Protein AF-A0A1H5PDT4-F1 (afdb_monomer_lite)

pLDDT: mean 85.29, std 15.52, range [41.97, 97.88]

Secondary structure (DSSP, 8-state):
--HHHHHHHHHTSTTEEE-TTT--BTTEEEEEETTTTEEEEEEEEEEE--GGGS-HHHHTT-SS--EEEEEE--GGGGGGHHHHHHHHHHHHHHTT--EE-TTT--EESPP-----PPP---------

Foldseek 3Di:
DALVVLQVLQVVDPFKHWPPVPQPDSFKTFIAGDPVRHTQWIKGDQDADDPVRDDPQQCVQDPPDGGDIDIGDDPVRVVSVVVSVVSQLSVCVVVVGWDADPVVRDIPPRPPDPPPPDPDPDPDDDDD

Radius of gyration: 19.62 Å; chains: 1; bounding box: 36×67×46 Å

Structure (mmCIF, N/CA/C/O backbone):
data_AF-A0A1H5PDT4-F1
#
_entry.id   AF-A0A1H5PDT4-F1
#
loop_
_atom_site.group_PDB
_atom_site.id
_atom_site.type_symbol
_atom_site.label_atom_id
_atom_site.label_alt_id
_atom_site.label_comp_id
_atom_site.label_asym_id
_atom_site.label_entity_id
_atom_site.label_seq_id
_atom_site.pdbx_PDB_ins_code
_atom_site.Cartn_x
_atom_site.Cartn_y
_atom_site.Cartn_z
_atom_site.occupancy
_atom_site.B_iso_or_equiv
_atom_site.auth_seq_id
_atom_site.auth_comp_id
_atom_site.auth_asym_id
_atom_site.auth_atom_id
_atom_site.pdbx_PDB_model_num
ATOM 1 N N . MET A 1 1 ? -4.669 -9.746 7.035 1.00 86.62 1 MET A N 1
ATOM 2 C CA . MET A 1 1 ? -4.322 -10.222 5.681 1.00 86.62 1 MET A CA 1
ATOM 3 C C . MET A 1 1 ? -3.076 -11.076 5.811 1.00 86.62 1 MET A C 1
ATOM 5 O O . MET A 1 1 ? -2.166 -10.660 6.517 1.00 86.62 1 MET A O 1
ATOM 9 N N . GLY A 1 2 ? -3.061 -12.261 5.210 1.00 88.12 2 GLY A N 1
ATOM 10 C CA . GLY A 1 2 ? -1.903 -13.159 5.214 1.00 88.12 2 GLY A CA 1
ATOM 11 C C . GLY A 1 2 ? -0.904 -12.868 4.089 1.00 88.12 2 GLY A C 1
ATOM 12 O O . GLY A 1 2 ? -1.202 -12.129 3.150 1.00 88.12 2 GLY A O 1
ATOM 13 N N . PHE A 1 3 ? 0.273 -13.495 4.157 1.00 88.19 3 PHE A N 1
ATOM 14 C CA . PHE A 1 3 ? 1.338 -13.352 3.158 1.00 88.19 3 PHE A CA 1
ATOM 15 C C . PHE A 1 3 ? 0.898 -13.779 1.747 1.00 88.19 3 PHE A C 1
ATOM 17 O O . PHE A 1 3 ? 1.040 -13.016 0.794 1.00 88.19 3 PHE A O 1
ATOM 24 N N . ASP A 1 4 ? 0.268 -14.950 1.610 1.00 90.62 4 ASP A N 1
ATOM 25 C CA . ASP A 1 4 ? -0.223 -15.439 0.313 1.00 90.62 4 ASP A CA 1
ATOM 26 C C . ASP A 1 4 ? -1.280 -14.512 -0.306 1.00 90.62 4 ASP A C 1
ATOM 28 O O . ASP A 1 4 ? -1.321 -14.321 -1.524 1.00 90.62 4 ASP A O 1
ATOM 32 N N . GLU A 1 5 ? -2.115 -13.887 0.530 1.00 93.25 5 GLU A N 1
ATOM 33 C CA . GLU A 1 5 ? -3.100 -12.900 0.082 1.00 93.25 5 GLU A CA 1
ATOM 34 C C . GLU A 1 5 ? -2.414 -11.634 -0.442 1.00 93.25 5 GLU A C 1
ATOM 36 O O . GLU A 1 5 ? -2.824 -11.105 -1.475 1.00 93.25 5 GLU A O 1
ATOM 41 N N . LEU A 1 6 ? -1.342 -11.177 0.216 1.00 93.69 6 LEU A N 1
ATOM 42 C CA . LEU A 1 6 ? -0.535 -10.046 -0.243 1.00 93.69 6 LEU A CA 1
ATOM 43 C C . LEU A 1 6 ? 0.149 -10.354 -1.584 1.00 93.69 6 LEU A C 1
ATOM 45 O O . LEU A 1 6 ? 0.071 -9.545 -2.513 1.00 93.69 6 LEU A O 1
ATOM 49 N N . LEU A 1 7 ? 0.744 -11.543 -1.730 1.00 93.25 7 LEU A N 1
ATOM 50 C CA . LEU A 1 7 ? 1.334 -11.999 -2.994 1.00 93.25 7 LEU A CA 1
ATOM 51 C C . LEU A 1 7 ? 0.294 -12.028 -4.121 1.00 93.25 7 LEU A C 1
ATOM 53 O O . LEU A 1 7 ? 0.531 -11.516 -5.222 1.00 93.25 7 LEU A O 1
ATOM 57 N N . ALA A 1 8 ? -0.879 -12.604 -3.847 1.00 94.62 8 ALA A N 1
ATOM 58 C CA . ALA A 1 8 ? -1.986 -12.641 -4.794 1.00 94.62 8 ALA A CA 1
ATOM 59 C C . ALA A 1 8 ? -2.464 -11.224 -5.148 1.00 94.62 8 ALA A C 1
ATOM 61 O O . ALA A 1 8 ? -2.739 -10.927 -6.316 1.00 94.62 8 ALA A O 1
ATOM 62 N N . LEU A 1 9 ? -2.510 -10.317 -4.169 1.00 96.56 9 LEU A N 1
ATOM 63 C CA . LEU A 1 9 ? -2.911 -8.934 -4.378 1.00 96.56 9 LEU A CA 1
ATOM 64 C C . LEU A 1 9 ? -1.937 -8.188 -5.295 1.00 96.56 9 LEU A C 1
ATOM 66 O O . LEU A 1 9 ? -2.397 -7.502 -6.214 1.00 96.56 9 LEU A O 1
ATOM 70 N N . VAL A 1 10 ? -0.623 -8.344 -5.106 1.00 96.06 10 VAL A N 1
ATOM 71 C CA . VAL A 1 10 ? 0.390 -7.753 -5.997 1.00 96.06 10 VAL A CA 1
ATOM 72 C C . VAL A 1 10 ? 0.212 -8.276 -7.419 1.00 96.06 10 VAL A C 1
ATOM 74 O O . VAL A 1 10 ? 0.025 -7.484 -8.346 1.00 96.06 10 VAL A O 1
ATOM 77 N N . ARG A 1 11 ? 0.147 -9.601 -7.590 1.00 95.56 11 ARG A N 1
ATOM 78 C CA . ARG A 1 11 ? 0.004 -10.248 -8.908 1.00 95.56 11 ARG A CA 1
ATOM 79 C C . ARG A 1 11 ? -1.331 -9.957 -9.595 1.00 95.56 11 ARG A C 1
ATOM 81 O O . ARG A 1 11 ? -1.432 -10.021 -10.817 1.00 95.56 11 ARG A O 1
ATOM 88 N N . SER A 1 12 ? -2.356 -9.555 -8.843 1.00 95.38 12 SER A N 1
ATOM 89 C CA . SER A 1 12 ? -3.631 -9.099 -9.410 1.00 95.38 12 SER A CA 1
ATOM 90 C C . SER A 1 12 ? -3.546 -7.731 -10.113 1.00 95.38 12 SER A C 1
ATOM 92 O O . SER A 1 12 ? -4.539 -7.259 -10.681 1.00 95.38 12 SER A O 1
ATOM 94 N N . ARG A 1 13 ? -2.404 -7.031 -10.052 1.00 93.81 13 ARG A N 1
ATOM 95 C CA . ARG A 1 13 ? -2.153 -5.805 -10.821 1.00 93.81 13 ARG A CA 1
ATOM 96 C C . ARG A 1 13 ? -1.331 -6.127 -12.058 1.00 93.81 13 ARG A C 1
ATOM 98 O O . ARG A 1 13 ? -0.178 -6.521 -11.972 1.00 93.81 13 ARG A O 1
ATOM 105 N N . SER A 1 14 ? -1.927 -5.860 -13.220 1.00 91.31 14 SER A N 1
ATOM 106 C CA . SER A 1 14 ? -1.279 -6.056 -14.516 1.00 91.31 14 SER A CA 1
ATOM 107 C C . SER A 1 14 ? 0.120 -5.440 -14.553 1.00 91.31 14 SER A C 1
ATOM 109 O O . SER A 1 14 ? 0.284 -4.228 -14.389 1.00 91.31 14 SER A O 1
ATOM 111 N N . GLY A 1 15 ? 1.103 -6.291 -14.836 1.00 92.94 15 GLY A N 1
ATOM 112 C CA . GLY A 1 15 ? 2.498 -5.913 -15.002 1.00 92.94 15 GLY A CA 1
ATOM 113 C C . GLY A 1 15 ? 3.309 -5.826 -13.713 1.00 92.94 15 GLY A C 1
ATOM 114 O O . GLY A 1 15 ? 4.489 -5.527 -13.841 1.00 92.94 15 GLY A O 1
ATOM 115 N N . LEU A 1 16 ? 2.725 -6.071 -12.533 1.00 96.38 16 LEU A N 1
ATOM 116 C CA . LEU A 1 16 ? 3.463 -6.218 -11.275 1.00 96.38 16 LEU A CA 1
ATOM 117 C C . LEU A 1 16 ? 3.697 -7.696 -10.952 1.00 96.38 16 LEU A C 1
ATOM 119 O O . LEU A 1 16 ? 2.835 -8.537 -11.208 1.00 96.38 16 LEU A O 1
ATOM 123 N N . ASP A 1 17 ? 4.848 -7.986 -10.361 1.00 96.25 17 ASP A N 1
ATOM 124 C CA . ASP A 1 17 ? 5.200 -9.293 -9.809 1.00 96.25 17 ASP A CA 1
ATOM 125 C C . ASP A 1 17 ? 6.178 -9.112 -8.637 1.00 96.25 17 ASP A C 1
ATOM 127 O O . ASP A 1 17 ? 6.624 -7.998 -8.363 1.00 96.25 17 ASP A O 1
ATOM 131 N N . ILE A 1 18 ? 6.503 -10.197 -7.944 1.00 94.00 18 ILE A N 1
ATOM 132 C CA . ILE A 1 18 ? 7.463 -10.208 -6.837 1.00 94.00 18 ILE A CA 1
ATOM 133 C C . ILE A 1 18 ? 8.819 -10.687 -7.334 1.00 94.00 18 ILE A C 1
ATOM 135 O O . ILE A 1 18 ? 8.909 -11.671 -8.078 1.00 94.00 18 ILE A O 1
ATOM 139 N N . ASP A 1 19 ? 9.879 -10.007 -6.913 1.00 92.75 19 ASP A N 1
ATOM 140 C CA . ASP A 1 19 ? 11.232 -10.529 -7.024 1.00 92.75 19 ASP A CA 1
ATOM 141 C C . ASP A 1 19 ? 11.522 -11.494 -5.880 1.00 92.75 19 ASP A C 1
ATOM 143 O O . ASP A 1 19 ? 11.938 -11.099 -4.796 1.00 92.75 19 ASP A O 1
ATOM 147 N N . VAL A 1 20 ? 11.275 -12.778 -6.130 1.00 82.69 20 VAL A N 1
ATOM 148 C CA . VAL A 1 20 ? 11.504 -13.848 -5.153 1.00 82.69 20 VAL A CA 1
ATOM 149 C C . VAL A 1 20 ? 12.982 -14.058 -4.818 1.00 82.69 20 VAL A C 1
ATOM 151 O O . VAL A 1 20 ? 13.267 -14.648 -3.786 1.00 82.69 20 VAL A O 1
ATOM 154 N N . GLU A 1 21 ? 13.914 -13.598 -5.661 1.00 81.00 21 GLU A N 1
ATOM 155 C CA . GLU A 1 21 ? 15.355 -13.752 -5.420 1.00 81.00 21 GLU A CA 1
ATOM 156 C C . GLU A 1 21 ? 15.880 -12.685 -4.452 1.00 81.00 21 GLU A C 1
ATOM 158 O O . GLU A 1 21 ? 16.778 -12.956 -3.657 1.00 81.00 21 GLU A O 1
ATOM 163 N N . HIS A 1 22 ? 15.298 -11.484 -4.498 1.00 77.50 22 HIS A N 1
ATOM 164 C CA . HIS A 1 22 ? 15.714 -10.336 -3.684 1.00 77.50 22 HIS A CA 1
ATOM 165 C C . HIS A 1 22 ? 14.754 -10.006 -2.533 1.00 77.50 22 HIS A C 1
ATOM 167 O O . HIS A 1 22 ? 15.065 -9.151 -1.703 1.00 77.50 22 HIS A O 1
ATOM 173 N N . THR A 1 23 ? 13.613 -10.693 -2.456 1.00 75.06 23 THR A N 1
ATOM 174 C CA . THR A 1 23 ? 12.733 -10.706 -1.281 1.00 75.06 23 THR A CA 1
ATOM 175 C C . THR A 1 23 ? 13.438 -11.469 -0.164 1.00 75.06 23 THR A C 1
ATOM 177 O O . THR A 1 23 ? 13.732 -12.655 -0.306 1.00 75.06 23 THR A O 1
ATOM 180 N N . ARG A 1 24 ? 13.773 -10.771 0.924 1.00 63.12 24 ARG A N 1
ATOM 181 C CA . ARG A 1 24 ? 14.654 -11.300 1.979 1.00 63.12 24 ARG A CA 1
ATOM 182 C C . ARG A 1 24 ? 13.906 -12.104 3.039 1.00 63.12 24 ARG A C 1
ATOM 184 O O . ARG A 1 24 ? 14.493 -13.013 3.620 1.00 63.12 24 ARG A O 1
ATOM 191 N N . ASP A 1 25 ? 12.637 -11.786 3.266 1.00 67.38 25 ASP A N 1
ATOM 192 C CA . ASP A 1 25 ? 11.781 -12.401 4.279 1.00 67.38 25 ASP A CA 1
ATOM 193 C C . ASP A 1 25 ? 10.289 -12.207 3.939 1.00 67.38 25 ASP A C 1
ATOM 195 O O . ASP A 1 25 ? 9.928 -11.682 2.883 1.00 67.38 25 ASP A O 1
ATOM 199 N N . SER A 1 26 ? 9.409 -12.699 4.815 1.00 68.12 26 SER A N 1
ATOM 200 C CA . SER A 1 26 ? 7.956 -12.530 4.693 1.00 68.12 26 SER A CA 1
ATOM 201 C C . SER A 1 26 ? 7.480 -11.094 4.905 1.00 68.12 26 SER A C 1
ATOM 203 O O . SER A 1 26 ? 6.326 -10.799 4.589 1.00 68.12 26 SER A O 1
ATOM 205 N N . ASP A 1 27 ? 8.349 -10.229 5.424 1.00 78.69 27 ASP A N 1
ATOM 206 C CA . ASP A 1 27 ? 7.989 -8.930 5.979 1.00 78.69 27 ASP A CA 1
ATOM 207 C C . ASP A 1 27 ? 8.477 -7.785 5.080 1.00 78.69 27 ASP A C 1
ATOM 209 O O . ASP A 1 27 ? 8.098 -6.641 5.305 1.00 78.69 27 ASP A O 1
ATOM 213 N N . SER A 1 28 ? 9.280 -8.076 4.048 1.00 88.75 28 SER A N 1
ATOM 214 C CA . SER A 1 28 ? 9.759 -7.122 3.047 1.00 88.75 28 SER A CA 1
ATOM 215 C C . SER A 1 28 ? 9.756 -7.729 1.643 1.00 88.75 28 SER A C 1
ATOM 217 O O . SER A 1 28 ? 10.609 -8.539 1.266 1.00 88.75 28 SER A O 1
ATOM 219 N N . LEU A 1 29 ? 8.781 -7.311 0.836 1.00 93.44 29 LEU A N 1
ATOM 220 C CA . LEU A 1 29 ? 8.569 -7.776 -0.530 1.00 93.44 29 LEU A CA 1
ATOM 221 C C . LEU A 1 29 ? 9.097 -6.776 -1.553 1.00 93.44 29 LEU A C 1
ATOM 223 O O . LEU A 1 29 ? 8.603 -5.651 -1.653 1.00 93.44 29 LEU A O 1
ATOM 227 N N . MET A 1 30 ? 10.012 -7.226 -2.410 1.00 95.25 30 MET A N 1
ATOM 228 C CA . MET A 1 30 ? 10.450 -6.436 -3.557 1.00 95.25 30 MET A CA 1
ATOM 229 C C . MET A 1 30 ? 9.492 -6.630 -4.736 1.00 95.25 30 MET A C 1
ATOM 231 O O . MET A 1 30 ? 9.351 -7.732 -5.271 1.00 95.25 30 MET A O 1
ATOM 235 N N . VAL A 1 31 ? 8.842 -5.550 -5.169 1.00 96.19 31 VAL A N 1
ATOM 236 C CA . VAL A 1 31 ? 7.929 -5.554 -6.315 1.00 96.19 31 VAL A CA 1
ATOM 237 C C . VAL A 1 31 ? 8.664 -5.098 -7.566 1.00 96.19 31 VAL A C 1
ATOM 239 O O . VAL A 1 31 ? 9.247 -4.014 -7.618 1.00 96.19 31 VAL A O 1
ATOM 242 N N . VAL A 1 32 ? 8.563 -5.910 -8.612 1.00 97.00 32 VAL A N 1
ATOM 243 C CA . VAL A 1 32 ? 9.123 -5.643 -9.937 1.00 97.00 32 VAL A CA 1
ATOM 244 C C . VAL A 1 32 ? 8.029 -5.425 -10.969 1.00 97.00 32 VAL A C 1
ATOM 246 O O . VAL A 1 32 ? 6.871 -5.814 -10.789 1.00 97.00 32 VAL A O 1
ATOM 249 N N . ARG A 1 33 ? 8.401 -4.798 -12.088 1.00 96.06 33 ARG A N 1
ATOM 250 C CA . ARG A 1 33 ? 7.472 -4.457 -13.159 1.00 96.06 33 ARG A CA 1
ATOM 251 C C . ARG A 1 33 ? 7.972 -4.827 -14.554 1.00 96.06 33 ARG A C 1
ATOM 253 O O . ARG A 1 33 ? 9.114 -4.575 -14.938 1.00 96.06 33 ARG A O 1
ATOM 260 N N . GLY A 1 34 ? 7.033 -5.322 -15.363 1.00 93.44 34 GLY A N 1
ATOM 261 C CA . GLY A 1 34 ? 7.206 -5.565 -16.795 1.00 93.44 34 GLY A CA 1
ATOM 262 C C . GLY A 1 34 ? 8.114 -6.752 -17.129 1.00 93.44 34 GLY A C 1
ATOM 263 O O . GLY A 1 34 ? 8.643 -7.429 -16.255 1.00 93.44 34 GLY A O 1
ATOM 264 N N . ALA A 1 35 ? 8.312 -7.000 -18.427 1.00 90.56 35 ALA A N 1
ATOM 265 C CA . ALA A 1 35 ? 9.043 -8.178 -18.908 1.00 90.56 35 ALA A CA 1
ATOM 266 C C . ALA A 1 35 ? 10.517 -8.218 -18.467 1.00 90.56 35 ALA A C 1
ATOM 268 O O . ALA A 1 35 ? 11.081 -9.293 -18.309 1.00 90.56 35 ALA A O 1
ATOM 269 N N . ARG A 1 36 ? 11.135 -7.047 -18.258 1.00 92.44 36 ARG A N 1
ATOM 270 C CA . ARG A 1 36 ? 12.521 -6.930 -17.779 1.00 92.44 36 ARG A CA 1
ATOM 271 C C . ARG A 1 36 ? 12.652 -7.016 -16.260 1.00 92.44 36 ARG A C 1
ATOM 273 O O . ARG A 1 36 ? 13.772 -6.946 -15.777 1.00 92.44 36 ARG A O 1
ATOM 280 N N . ARG A 1 37 ? 11.533 -7.135 -15.532 1.00 94.12 37 ARG A N 1
ATOM 281 C CA . ARG A 1 37 ? 11.504 -7.223 -14.066 1.00 94.12 37 ARG A CA 1
ATOM 282 C C . ARG A 1 37 ? 12.299 -6.097 -13.391 1.00 94.12 37 ARG A C 1
ATOM 284 O O . ARG A 1 37 ? 13.032 -6.334 -12.443 1.00 94.12 37 ARG A O 1
ATOM 291 N N . GLY A 1 38 ? 12.163 -4.871 -13.897 1.00 94.50 38 GLY A N 1
ATOM 292 C CA . GLY A 1 38 ? 12.793 -3.716 -13.257 1.00 94.50 38 GLY A CA 1
ATOM 293 C C . GLY A 1 38 ? 12.174 -3.482 -11.883 1.00 94.50 38 GLY A C 1
ATOM 294 O O . GLY A 1 38 ? 10.962 -3.674 -11.735 1.00 94.50 38 GLY A O 1
ATOM 295 N N . TYR A 1 39 ? 12.986 -3.077 -10.907 1.00 94.88 39 TYR 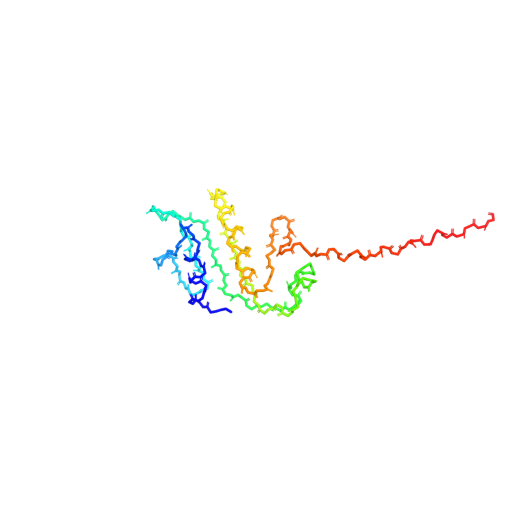A N 1
ATOM 296 C CA . TYR A 1 39 ? 12.497 -2.659 -9.595 1.00 94.88 39 TYR A CA 1
ATOM 297 C C . TYR A 1 39 ? 11.374 -1.622 -9.748 1.00 94.88 39 TYR A C 1
ATOM 299 O O . TYR A 1 39 ? 11.392 -0.793 -10.660 1.00 94.88 39 TYR A O 1
ATOM 307 N N . CYS A 1 40 ? 10.364 -1.702 -8.884 1.00 96.62 40 CYS A N 1
ATOM 308 C CA . CYS A 1 40 ? 9.260 -0.753 -8.871 1.00 96.62 40 CYS A CA 1
ATOM 309 C C . CYS A 1 40 ? 9.082 -0.127 -7.488 1.00 96.62 40 CYS A C 1
ATOM 311 O O . CYS A 1 40 ? 9.129 1.092 -7.359 1.00 96.62 40 CYS A O 1
ATOM 313 N N . PHE A 1 41 ? 8.862 -0.942 -6.462 1.00 97.38 41 PHE A N 1
ATOM 314 C CA . PHE A 1 41 ? 8.722 -0.483 -5.081 1.00 97.38 41 PHE A CA 1
ATOM 315 C C . PHE A 1 41 ? 8.909 -1.653 -4.116 1.00 97.38 41 PHE A C 1
ATOM 317 O O . PHE A 1 41 ? 8.860 -2.812 -4.527 1.00 97.38 41 PHE A O 1
ATOM 324 N N . THR A 1 42 ? 9.067 -1.351 -2.835 1.00 96.75 42 THR A N 1
ATOM 325 C CA . THR A 1 42 ? 9.098 -2.343 -1.754 1.00 96.75 42 THR A CA 1
ATOM 326 C C . THR A 1 42 ? 7.813 -2.247 -0.935 1.00 96.75 42 THR A C 1
ATOM 328 O O . THR A 1 42 ? 7.249 -1.159 -0.789 1.00 96.75 42 THR A O 1
ATOM 331 N N . ILE A 1 43 ? 7.318 -3.380 -0.443 1.00 96.31 43 ILE A N 1
ATOM 332 C CA . ILE A 1 43 ? 6.232 -3.438 0.538 1.00 96.31 43 ILE A CA 1
ATOM 333 C C . ILE A 1 43 ? 6.797 -4.047 1.811 1.00 96.31 43 ILE A C 1
ATOM 335 O O . ILE A 1 43 ? 7.151 -5.223 1.795 1.00 96.31 43 ILE A O 1
ATOM 339 N N . ASP A 1 44 ? 6.807 -3.278 2.889 1.00 94.06 44 ASP A N 1
ATOM 340 C CA . ASP A 1 44 ? 7.193 -3.765 4.206 1.00 94.06 44 ASP A CA 1
ATOM 341 C C . ASP A 1 44 ? 5.964 -3.953 5.110 1.00 94.06 44 ASP A C 1
ATOM 343 O O . ASP A 1 44 ? 4.963 -3.233 4.991 1.00 94.06 44 ASP A O 1
ATOM 347 N N . GLY A 1 45 ? 6.041 -4.922 6.018 1.00 92.12 45 GLY A N 1
ATOM 348 C CA . GLY A 1 45 ? 4.995 -5.308 6.958 1.00 92.12 45 GLY A CA 1
ATOM 349 C C . GLY A 1 45 ? 4.286 -6.629 6.602 1.00 92.12 45 GLY A C 1
ATOM 350 O O . GLY A 1 45 ? 4.648 -7.312 5.644 1.00 92.12 45 GLY A O 1
ATOM 351 N N . PRO A 1 46 ? 3.222 -6.993 7.339 1.00 93.25 46 PRO A N 1
ATOM 352 C CA . PRO A 1 46 ? 2.504 -6.142 8.286 1.00 93.25 46 PRO A CA 1
ATOM 353 C C . PRO A 1 46 ? 3.299 -5.878 9.566 1.00 93.25 46 PRO A C 1
ATOM 355 O O . PRO A 1 46 ? 3.815 -6.806 10.177 1.00 93.25 46 PRO A O 1
ATOM 358 N N . PHE A 1 47 ? 3.325 -4.624 10.007 1.00 91.75 47 PHE A N 1
ATOM 359 C CA . PHE A 1 47 ? 3.819 -4.245 11.329 1.00 91.75 47 PHE A CA 1
ATOM 360 C C . PHE A 1 47 ? 2.646 -4.031 12.271 1.00 91.75 47 PHE A C 1
ATOM 362 O O . PHE A 1 47 ? 1.708 -3.326 11.900 1.00 91.75 47 PHE A O 1
ATOM 369 N N . GLU A 1 48 ? 2.692 -4.613 13.468 1.00 92.06 48 GLU A N 1
ATOM 370 C CA . GLU A 1 48 ? 1.728 -4.294 14.524 1.00 92.06 48 GLU A CA 1
ATOM 371 C C . GLU A 1 48 ? 1.832 -2.811 14.898 1.00 92.06 48 GLU A C 1
ATOM 373 O O . GLU A 1 48 ? 2.917 -2.226 14.881 1.00 92.06 48 GLU A O 1
ATOM 378 N N . VAL A 1 49 ? 0.688 -2.189 15.184 1.00 90.00 49 VAL A N 1
ATOM 379 C CA . VAL A 1 49 ? 0.616 -0.767 15.526 1.00 90.00 49 VAL A CA 1
ATOM 380 C C . VAL A 1 49 ? -0.329 -0.549 16.698 1.00 90.00 49 VAL A C 1
ATOM 382 O O . VAL A 1 49 ? -1.449 -1.062 16.705 1.00 90.00 49 VAL A O 1
ATOM 385 N N . GLU A 1 50 ? 0.121 0.241 17.668 1.00 86.56 50 GLU A N 1
ATOM 386 C CA . GLU A 1 50 ? -0.705 0.710 18.776 1.00 86.56 50 GLU A CA 1
ATOM 387 C C . GLU A 1 50 ? -1.481 1.964 18.362 1.00 86.56 50 GLU A C 1
ATOM 389 O O . GLU A 1 50 ? -1.005 2.792 17.584 1.00 86.56 50 GLU A O 1
ATOM 394 N N . LEU A 1 51 ? -2.697 2.138 18.884 1.00 80.94 51 LEU A N 1
ATOM 395 C CA . LEU A 1 51 ? -3.576 3.242 18.467 1.00 80.94 51 LEU A CA 1
ATOM 396 C C . LEU A 1 51 ? -2.987 4.634 18.747 1.00 80.94 51 LEU A C 1
ATOM 398 O O . LEU A 1 51 ? -3.318 5.579 18.034 1.00 80.94 51 LEU A O 1
ATOM 402 N N . GLU A 1 52 ? -2.136 4.759 19.764 1.00 84.44 52 GLU A N 1
ATOM 403 C CA . GLU A 1 52 ? -1.419 5.992 20.116 1.00 84.44 52 GLU A CA 1
ATOM 404 C C . GLU A 1 52 ? -0.359 6.413 19.091 1.00 84.44 52 GLU A C 1
ATOM 406 O O . GLU A 1 52 ? -0.070 7.604 18.974 1.00 84.44 52 GLU A O 1
ATOM 411 N N . ASP A 1 53 ? 0.150 5.466 18.302 1.00 84.50 53 ASP A N 1
ATOM 412 C CA . ASP A 1 53 ? 1.148 5.715 17.259 1.00 84.50 53 ASP A CA 1
ATOM 413 C C . ASP A 1 53 ? 0.507 6.035 15.899 1.00 84.50 53 ASP A C 1
ATOM 415 O O . ASP A 1 53 ? 1.181 6.435 14.944 1.00 84.50 53 ASP A O 1
ATOM 419 N N . VAL A 1 54 ? -0.817 5.879 15.786 1.00 84.56 54 VAL A N 1
ATOM 420 C CA . VAL A 1 54 ? -1.555 6.144 14.552 1.00 84.56 54 VAL A CA 1
ATOM 421 C C . VAL A 1 54 ? -1.941 7.627 14.481 1.00 84.56 54 VAL A C 1
ATOM 423 O O . VAL A 1 54 ? -2.653 8.121 15.357 1.00 84.56 54 VAL A O 1
ATOM 426 N N . PRO A 1 55 ? -1.572 8.354 13.407 1.00 86.38 55 PRO A N 1
ATOM 427 C CA . PRO A 1 55 ? -1.947 9.757 13.251 1.00 86.38 55 PRO A CA 1
ATOM 428 C C . PRO A 1 55 ? -3.459 9.984 13.375 1.00 86.38 55 PRO A C 1
ATOM 430 O O . PRO A 1 55 ? -4.253 9.221 12.819 1.00 86.38 55 PRO A O 1
ATOM 433 N N . GLU A 1 56 ? -3.870 11.082 14.018 1.00 85.50 56 GLU A N 1
ATOM 434 C CA . GLU A 1 56 ? -5.291 11.399 14.261 1.00 85.50 56 GLU A CA 1
ATOM 435 C C . GLU A 1 56 ? -6.146 11.372 12.984 1.00 85.50 56 GLU A C 1
ATOM 437 O O . GLU A 1 56 ? -7.305 10.962 12.987 1.00 85.50 56 GLU A O 1
ATOM 442 N N . GLN A 1 57 ? -5.577 11.786 11.850 1.00 82.88 57 GLN A N 1
ATOM 443 C CA . GLN A 1 57 ? -6.285 11.804 10.569 1.00 82.88 57 GLN A CA 1
ATOM 444 C C . GLN A 1 57 ? -6.604 10.386 10.063 1.00 82.88 57 GLN A C 1
ATOM 446 O O . GLN A 1 57 ? -7.595 10.180 9.353 1.00 82.88 57 GLN A O 1
ATOM 451 N N . VAL A 1 58 ? -5.772 9.408 10.431 1.00 84.81 58 VAL A N 1
ATOM 452 C CA . VAL A 1 58 ? -5.952 7.987 10.123 1.00 84.81 58 VAL A CA 1
ATOM 453 C C . VAL A 1 58 ? -6.953 7.366 11.094 1.00 84.81 58 VAL A C 1
ATOM 455 O O . VAL A 1 58 ? -7.898 6.730 10.629 1.00 84.81 58 VAL A O 1
ATOM 458 N N . THR A 1 59 ? -6.833 7.611 12.404 1.00 84.56 59 THR A N 1
ATOM 459 C CA . THR A 1 59 ? -7.789 7.088 13.404 1.00 84.56 59 THR A CA 1
ATOM 460 C C . THR A 1 59 ? -9.197 7.666 13.240 1.00 84.56 59 THR A C 1
ATOM 462 O O . THR A 1 59 ? -10.185 6.975 13.484 1.00 84.56 59 THR A O 1
ATOM 465 N N . ALA A 1 60 ? -9.325 8.892 12.724 1.00 82.44 60 ALA A N 1
ATOM 466 C CA . ALA A 1 60 ? -10.612 9.471 12.331 1.00 82.44 60 ALA A CA 1
ATOM 467 C C . ALA A 1 60 ? -11.269 8.754 11.134 1.00 82.44 60 ALA A C 1
ATOM 469 O O . ALA A 1 60 ? -12.472 8.907 10.908 1.00 82.44 60 ALA A O 1
ATOM 470 N N . SER A 1 61 ? -10.490 8.005 10.349 1.00 81.50 61 SER A N 1
ATOM 471 C CA . SER A 1 61 ? -10.936 7.343 9.118 1.00 81.50 61 SER A CA 1
ATOM 472 C C . SER A 1 61 ? -11.044 5.818 9.253 1.00 81.50 61 SER A C 1
ATOM 474 O O . SER A 1 61 ? -11.833 5.208 8.532 1.00 81.50 61 SER A O 1
ATOM 476 N N . VAL A 1 62 ? -10.282 5.203 10.165 1.00 84.19 62 VAL A N 1
ATOM 477 C CA . VAL A 1 62 ? -10.275 3.759 10.445 1.00 84.19 62 VAL A CA 1
ATOM 478 C C . VAL A 1 62 ? -10.285 3.536 11.951 1.00 84.19 62 VAL A C 1
ATOM 480 O O . VAL A 1 62 ? -9.381 3.968 12.661 1.00 84.19 62 VAL A O 1
ATOM 483 N N . ILE A 1 63 ? -11.297 2.815 12.428 1.00 82.25 63 ILE A N 1
ATOM 484 C CA . ILE A 1 63 ? -11.406 2.409 13.830 1.00 82.25 63 ILE A CA 1
ATOM 485 C C . ILE A 1 63 ? -10.666 1.083 14.008 1.00 82.25 63 ILE A C 1
ATOM 487 O O . ILE A 1 63 ? -10.935 0.134 13.275 1.00 82.25 63 ILE A O 1
ATOM 491 N N . GLY A 1 64 ? -9.784 1.007 15.008 1.00 82.31 64 GLY A N 1
ATOM 492 C CA . GLY A 1 64 ? -9.140 -0.250 15.395 1.00 82.31 64 GLY A CA 1
ATOM 493 C C . GLY A 1 64 ? -8.128 -0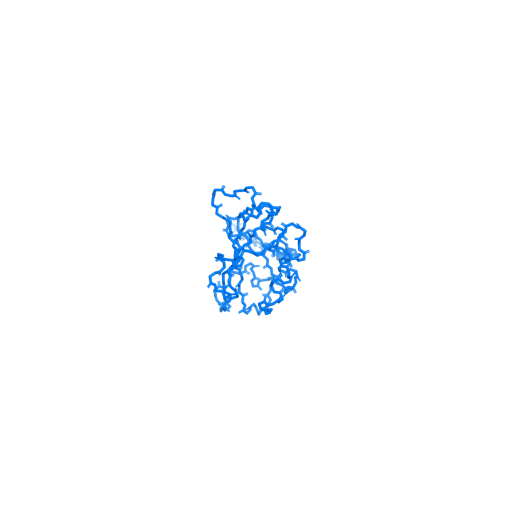.763 14.372 1.00 82.31 64 GLY A C 1
ATOM 494 O O . GLY A 1 64 ? -8.118 -1.956 14.082 1.00 82.31 64 GLY A O 1
ATOM 495 N N . ALA A 1 65 ? -7.307 0.121 13.797 1.00 85.19 65 ALA A N 1
ATOM 496 C CA . ALA A 1 65 ? -6.177 -0.305 12.976 1.00 85.19 65 ALA A CA 1
ATOM 497 C C . ALA A 1 65 ? -5.264 -1.238 13.793 1.00 85.19 65 ALA A C 1
ATOM 499 O O . ALA A 1 65 ? -4.890 -0.898 14.908 1.00 85.19 65 ALA A O 1
ATOM 500 N N . GLN A 1 66 ? -4.953 -2.414 13.241 1.00 88.50 66 GLN A N 1
ATOM 501 C CA . GLN A 1 66 ? -4.150 -3.451 13.911 1.00 88.50 66 GLN A CA 1
ATOM 502 C C . GLN A 1 66 ? -2.749 -3.588 13.318 1.00 88.50 66 GLN A C 1
ATOM 504 O O . GLN A 1 66 ? -1.841 -4.080 13.977 1.00 88.50 66 GLN A O 1
ATOM 509 N N . ALA A 1 67 ? -2.589 -3.201 12.052 1.00 92.25 67 ALA A N 1
ATOM 510 C CA . ALA A 1 67 ? -1.325 -3.313 11.354 1.00 92.25 67 ALA A CA 1
ATOM 511 C C . ALA A 1 67 ? -1.142 -2.207 10.313 1.00 92.25 67 ALA A C 1
ATOM 513 O O . ALA A 1 67 ? -2.114 -1.694 9.748 1.00 92.25 67 ALA A O 1
ATOM 514 N N . VAL A 1 68 ? 0.118 -1.900 10.021 1.00 93.75 68 VAL A N 1
ATOM 515 C CA . VAL A 1 68 ? 0.561 -0.992 8.963 1.00 93.75 68 VAL A CA 1
ATOM 516 C C . VAL A 1 68 ? 1.394 -1.751 7.936 1.00 93.75 68 VAL A C 1
ATOM 518 O O . VAL A 1 68 ? 2.189 -2.623 8.274 1.00 93.75 68 VAL A O 1
ATOM 521 N N . TYR A 1 69 ? 1.217 -1.375 6.671 1.00 95.62 69 TYR A N 1
ATOM 522 C CA . TYR A 1 69 ? 2.138 -1.707 5.590 1.00 95.62 69 TYR A CA 1
ATOM 523 C C . TYR A 1 69 ? 2.808 -0.427 5.109 1.00 95.62 69 TYR A C 1
ATOM 525 O O . TYR A 1 69 ? 2.128 0.588 4.926 1.00 95.62 69 TYR A O 1
ATOM 533 N N . GLN A 1 70 ? 4.109 -0.485 4.847 1.00 96.06 70 GLN A N 1
ATOM 534 C CA . GLN A 1 70 ? 4.845 0.613 4.230 1.00 96.06 70 GLN A CA 1
ATOM 535 C C . GLN A 1 70 ? 5.088 0.289 2.759 1.00 96.06 70 GLN A C 1
ATOM 537 O O . GLN A 1 70 ? 5.570 -0.785 2.425 1.00 96.06 70 GLN A O 1
ATOM 542 N N . VAL A 1 71 ? 4.723 1.205 1.862 1.00 97.44 71 VAL A N 1
ATOM 543 C CA . VAL A 1 71 ? 4.990 1.068 0.424 1.00 97.44 71 VAL A CA 1
ATOM 544 C C . VAL A 1 71 ? 6.026 2.114 0.044 1.00 97.44 71 VAL A C 1
ATOM 546 O O . VAL A 1 71 ? 5.715 3.303 -0.004 1.00 97.44 71 VAL A O 1
ATOM 549 N N . LEU A 1 72 ? 7.252 1.665 -0.209 1.00 96.88 72 LEU A N 1
ATOM 550 C CA . LEU A 1 72 ? 8.428 2.515 -0.368 1.00 9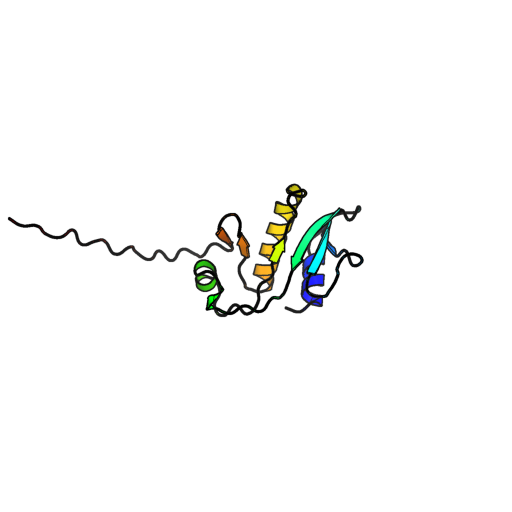6.88 72 LEU A CA 1
ATOM 551 C C . LEU A 1 72 ? 8.891 2.536 -1.822 1.00 96.88 72 LEU A C 1
ATOM 553 O O . LEU A 1 72 ? 9.001 1.494 -2.464 1.00 96.88 72 LEU A O 1
ATOM 557 N N . VAL A 1 73 ? 9.192 3.727 -2.334 1.00 96.75 73 VAL A N 1
ATOM 558 C CA . VAL A 1 73 ? 9.814 3.919 -3.649 1.00 96.75 73 VAL A CA 1
ATOM 559 C C . VAL A 1 73 ? 11.168 4.574 -3.433 1.00 96.75 73 VAL A C 1
ATOM 561 O O . VAL A 1 73 ? 11.245 5.633 -2.809 1.00 96.75 73 VAL A O 1
ATOM 564 N N . GLU A 1 74 ? 12.231 3.956 -3.940 1.00 93.56 74 GLU A N 1
ATOM 565 C CA . GLU A 1 74 ? 13.570 4.545 -3.900 1.00 93.56 74 GLU A CA 1
ATOM 566 C C . GLU A 1 74 ? 13.631 5.858 -4.697 1.00 93.56 74 GLU A C 1
ATOM 568 O O . GLU A 1 74 ? 12.987 6.008 -5.736 1.00 93.56 74 GLU A O 1
ATOM 573 N N . GLY A 1 75 ? 14.434 6.822 -4.234 1.00 89.62 75 GLY A N 1
ATOM 574 C CA . GLY A 1 75 ? 14.515 8.155 -4.848 1.00 89.62 75 GLY A CA 1
ATOM 575 C C . GLY A 1 75 ? 15.003 8.160 -6.304 1.00 89.62 75 GLY A C 1
ATOM 576 O O . GLY A 1 75 ? 14.697 9.084 -7.048 1.00 89.62 75 GLY A O 1
ATOM 577 N N . SER A 1 76 ? 15.718 7.122 -6.745 1.00 90.38 76 SER A N 1
ATOM 578 C CA . SER A 1 76 ? 16.108 6.933 -8.151 1.00 90.38 76 SER A CA 1
ATOM 579 C C . SER A 1 76 ? 14.960 6.469 -9.055 1.00 90.38 76 SER A C 1
ATOM 581 O O . SER A 1 76 ? 15.115 6.440 -10.273 1.00 90.38 76 SER A O 1
ATOM 583 N N . GLU A 1 77 ? 13.808 6.123 -8.479 1.00 94.06 77 GLU A N 1
ATOM 584 C CA . GLU A 1 77 ? 12.717 5.404 -9.138 1.00 94.06 77 GLU A CA 1
ATOM 585 C C . GLU A 1 77 ? 11.406 6.202 -9.120 1.00 94.06 77 GLU A C 1
ATOM 587 O O . GLU A 1 77 ? 10.314 5.642 -9.050 1.00 94.06 77 GLU A O 1
ATOM 592 N N . GLU A 1 78 ? 11.477 7.533 -9.241 1.00 93.88 78 GLU A N 1
ATOM 593 C CA . GLU A 1 78 ? 10.302 8.425 -9.211 1.00 93.88 78 GLU A CA 1
ATOM 594 C C . GLU A 1 78 ? 9.193 8.013 -10.198 1.00 93.88 78 GLU A C 1
ATOM 596 O O . GLU A 1 78 ? 7.998 8.157 -9.924 1.00 93.88 78 GLU A O 1
ATOM 601 N N . THR A 1 79 ? 9.567 7.431 -11.343 1.00 95.06 79 THR A N 1
ATOM 602 C CA . THR A 1 79 ? 8.605 6.931 -12.341 1.00 95.06 79 THR A CA 1
ATOM 603 C C . THR A 1 79 ? 7.718 5.792 -11.818 1.00 95.06 79 THR A C 1
ATOM 605 O O . THR A 1 79 ? 6.646 5.537 -12.377 1.00 95.06 79 THR A O 1
ATOM 608 N N . SER A 1 80 ? 8.115 5.149 -10.718 1.00 96.38 80 SER A N 1
ATOM 609 C CA . SER A 1 80 ? 7.370 4.094 -10.036 1.00 96.38 80 SER A CA 1
ATOM 610 C C . SER A 1 80 ? 6.358 4.610 -9.010 1.00 96.38 80 SER A C 1
ATOM 612 O O . SER A 1 80 ? 5.428 3.874 -8.667 1.00 96.38 80 SER A O 1
ATOM 614 N N . ILE A 1 81 ? 6.425 5.884 -8.599 1.00 95.88 81 ILE A N 1
ATOM 615 C CA . ILE A 1 81 ? 5.492 6.488 -7.626 1.00 95.88 81 ILE A CA 1
ATOM 616 C C . ILE A 1 81 ? 4.018 6.272 -8.019 1.00 95.88 81 ILE A C 1
ATOM 618 O O . ILE A 1 81 ? 3.239 5.784 -7.193 1.00 95.88 81 ILE A O 1
ATOM 622 N N . PRO A 1 82 ? 3.576 6.515 -9.273 1.00 95.62 82 PRO A N 1
ATOM 623 C CA . PRO A 1 82 ? 2.181 6.283 -9.645 1.00 95.62 82 PRO A CA 1
ATOM 624 C C . PRO A 1 82 ? 1.757 4.809 -9.557 1.00 95.62 82 PRO A C 1
ATOM 626 O O . PRO A 1 82 ? 0.562 4.521 -9.441 1.00 95.62 82 PRO A O 1
ATOM 629 N N . HIS A 1 83 ? 2.697 3.867 -9.660 1.00 96.50 83 HIS A N 1
ATOM 630 C CA . HIS A 1 83 ? 2.431 2.436 -9.518 1.00 96.50 83 HIS A CA 1
ATOM 631 C C . HIS A 1 83 ? 2.277 2.051 -8.048 1.00 96.50 83 HIS A C 1
ATOM 633 O O . HIS A 1 83 ? 1.267 1.425 -7.712 1.00 96.50 83 HIS A O 1
ATOM 639 N N . ALA A 1 84 ? 3.194 2.514 -7.197 1.00 97.00 84 ALA A N 1
ATOM 640 C CA . ALA A 1 84 ? 3.137 2.350 -5.750 1.00 97.00 84 ALA A CA 1
ATOM 641 C C . ALA A 1 84 ? 1.842 2.933 -5.167 1.00 97.00 84 ALA A C 1
ATOM 643 O O . ALA A 1 84 ? 1.086 2.217 -4.519 1.00 97.00 84 ALA A O 1
ATOM 644 N N . VAL A 1 85 ? 1.485 4.178 -5.508 1.00 97.00 85 VAL A N 1
ATOM 645 C CA . VAL A 1 85 ? 0.240 4.819 -5.036 1.00 97.00 85 VAL A CA 1
ATOM 646 C C . VAL A 1 85 ? -1.002 4.033 -5.465 1.00 97.00 85 VAL A C 1
ATOM 648 O O . VAL A 1 85 ? -1.928 3.825 -4.680 1.00 97.00 85 VAL A O 1
ATOM 651 N N . LYS A 1 86 ? -1.053 3.563 -6.720 1.00 96.75 86 LYS A N 1
ATOM 652 C CA . LYS A 1 86 ? -2.183 2.747 -7.198 1.00 96.75 86 LYS A CA 1
ATOM 653 C C . LYS A 1 86 ? -2.274 1.416 -6.456 1.00 96.75 86 LYS A C 1
ATOM 655 O O . LYS A 1 86 ? -3.386 0.948 -6.218 1.00 96.75 86 LYS A O 1
ATOM 660 N N . PHE A 1 87 ? -1.139 0.803 -6.133 1.00 97.88 87 PHE A N 1
ATOM 661 C CA . PHE A 1 87 ? -1.103 -0.420 -5.344 1.00 97.88 87 PHE A CA 1
ATOM 662 C C . PHE A 1 87 ? -1.526 -0.161 -3.892 1.00 97.88 87 PHE A C 1
ATOM 664 O O . PHE A 1 87 ? -2.447 -0.820 -3.427 1.00 97.88 87 PHE A O 1
ATOM 671 N N . ALA A 1 88 ? -0.968 0.849 -3.224 1.00 97.69 88 ALA A N 1
ATOM 672 C CA . ALA A 1 88 ? -1.285 1.197 -1.839 1.00 97.69 88 ALA A CA 1
ATOM 673 C C . ALA A 1 88 ? -2.783 1.493 -1.636 1.00 97.69 88 ALA A C 1
ATOM 675 O O . ALA A 1 88 ? -3.401 0.997 -0.698 1.00 97.69 88 ALA A O 1
ATOM 676 N N . ARG A 1 89 ? -3.425 2.201 -2.577 1.00 97.25 89 ARG A N 1
ATOM 677 C CA . ARG A 1 89 ? -4.889 2.397 -2.558 1.00 97.25 89 ARG A CA 1
ATOM 678 C C . ARG A 1 89 ? -5.666 1.093 -2.723 1.00 97.25 89 ARG A C 1
ATOM 680 O O . ARG A 1 89 ? -6.714 0.911 -2.104 1.00 97.25 89 ARG A O 1
ATOM 687 N N . LYS A 1 90 ? -5.179 0.184 -3.571 1.00 96.88 90 LYS A N 1
ATOM 688 C CA . LYS A 1 90 ? -5.790 -1.138 -3.748 1.00 96.88 90 LYS A CA 1
ATOM 689 C C . LYS A 1 90 ? -5.639 -1.986 -2.485 1.00 96.88 90 LYS A C 1
ATOM 691 O O . LYS A 1 90 ? -6.612 -2.620 -2.098 1.00 96.88 90 LYS A O 1
ATOM 696 N N . LEU A 1 91 ? -4.476 -1.946 -1.840 1.00 96.62 91 LEU A N 1
ATOM 697 C CA . LEU A 1 91 ? -4.226 -2.584 -0.553 1.00 96.62 91 LEU A CA 1
ATOM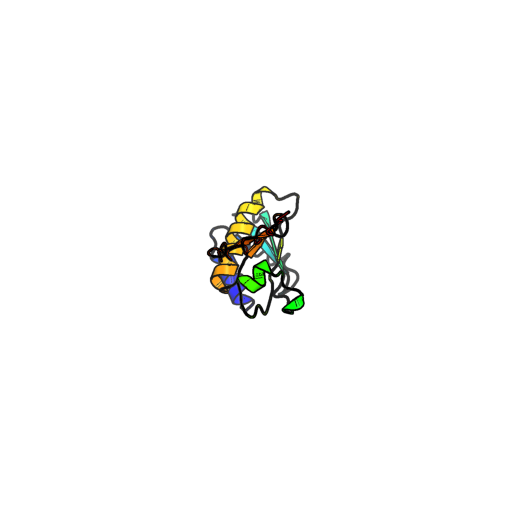 698 C C . LEU A 1 91 ? -5.176 -2.055 0.521 1.00 96.62 91 LEU A C 1
ATOM 700 O O . LEU A 1 91 ? -5.916 -2.845 1.092 1.00 96.62 91 LEU A O 1
ATOM 704 N N . ALA A 1 92 ? -5.260 -0.734 0.692 1.00 95.50 92 ALA A N 1
ATOM 705 C CA . ALA A 1 92 ? -6.204 -0.109 1.618 1.00 95.50 92 ALA A CA 1
ATOM 706 C C . ALA A 1 92 ? -7.661 -0.520 1.337 1.00 95.50 92 ALA A C 1
ATOM 708 O O . ALA A 1 92 ? -8.410 -0.837 2.253 1.00 95.50 92 ALA A O 1
ATOM 709 N N . THR A 1 93 ? -8.066 -0.587 0.065 1.00 95.06 93 THR A N 1
ATOM 710 C CA . THR A 1 93 ? -9.415 -1.056 -0.302 1.00 95.06 93 THR A CA 1
ATOM 711 C C . THR A 1 93 ? -9.629 -2.523 0.076 1.00 95.06 93 THR A C 1
ATOM 713 O O . THR A 1 93 ? -10.682 -2.874 0.597 1.00 95.06 93 THR A O 1
ATOM 716 N N . PHE A 1 94 ? -8.641 -3.378 -0.196 1.00 95.38 94 PHE A N 1
ATOM 717 C CA . PHE A 1 94 ? -8.708 -4.814 0.072 1.00 95.38 94 PHE A CA 1
ATOM 718 C C . PHE A 1 94 ? -8.806 -5.114 1.572 1.00 95.38 94 PHE A C 1
ATOM 720 O O . PHE A 1 94 ? -9.527 -6.023 1.968 1.00 95.38 94 PHE A O 1
ATOM 727 N N . THR A 1 95 ? -8.130 -4.322 2.405 1.00 93.31 95 THR A N 1
ATOM 728 C CA . THR A 1 95 ? -8.116 -4.482 3.865 1.00 93.31 95 THR A CA 1
ATOM 729 C C . THR A 1 95 ? -9.168 -3.644 4.593 1.00 93.31 95 THR A C 1
ATOM 731 O O . THR A 1 95 ? -9.188 -3.650 5.820 1.00 93.31 95 THR A O 1
ATOM 734 N N . ALA A 1 96 ? -10.026 -2.916 3.867 1.00 91.88 96 ALA A N 1
ATOM 735 C CA . ALA A 1 96 ? -10.925 -1.901 4.429 1.00 91.88 96 ALA A CA 1
ATOM 736 C C . ALA A 1 96 ? -10.203 -0.854 5.312 1.00 91.88 96 ALA A C 1
ATOM 738 O O . ALA A 1 96 ? -10.782 -0.310 6.251 1.00 91.88 96 ALA A O 1
ATOM 739 N N . GLY A 1 97 ? -8.935 -0.575 5.002 1.00 93.31 97 GLY A N 1
ATOM 740 C CA . GLY A 1 97 ? -8.100 0.418 5.669 1.00 93.31 97 GLY A CA 1
ATOM 741 C C . GLY A 1 97 ? -8.017 1.746 4.912 1.00 93.31 97 GLY A C 1
ATOM 742 O O . GLY A 1 97 ? -8.819 2.055 4.027 1.00 93.31 97 GLY A O 1
ATOM 743 N N . VAL A 1 98 ? -6.993 2.531 5.245 1.00 95.12 98 VAL A N 1
ATOM 744 C CA . VAL A 1 98 ? -6.655 3.796 4.575 1.00 95.12 98 VAL A CA 1
ATOM 745 C C . VAL A 1 98 ? -5.201 3.798 4.130 1.00 95.12 98 VAL A C 1
ATOM 747 O O . VAL A 1 98 ? -4.362 3.086 4.670 1.00 95.12 98 VAL A O 1
ATOM 750 N N . MET A 1 99 ? -4.906 4.628 3.139 1.00 95.81 99 MET A N 1
ATOM 751 C CA . MET A 1 99 ? -3.553 4.955 2.713 1.00 95.81 99 MET A CA 1
ATOM 752 C C . MET A 1 99 ? -3.228 6.364 3.204 1.00 95.81 99 MET A C 1
ATOM 754 O O . MET A 1 99 ? -3.974 7.294 2.899 1.00 95.81 99 MET A O 1
ATOM 758 N N . ARG A 1 100 ? -2.108 6.535 3.903 1.00 94.69 100 ARG A N 1
ATOM 759 C CA . ARG A 1 100 ? -1.519 7.845 4.194 1.00 94.69 100 ARG A CA 1
ATOM 760 C C . ARG A 1 100 ? -0.254 8.006 3.360 1.00 94.69 100 ARG A C 1
ATOM 762 O O . ARG A 1 100 ? 0.575 7.106 3.330 1.00 94.69 100 ARG A O 1
ATOM 769 N N . ASP A 1 101 ? -0.127 9.133 2.680 1.00 94.25 101 ASP A N 1
ATOM 770 C CA . ASP A 1 101 ? 1.125 9.561 2.065 1.00 94.25 101 ASP A CA 1
ATOM 771 C C . ASP A 1 101 ? 1.926 10.344 3.111 1.00 94.25 101 ASP A C 1
ATOM 773 O O . ASP A 1 101 ? 1.467 11.369 3.612 1.00 94.25 101 ASP A O 1
ATOM 777 N N . GLU A 1 102 ? 3.102 9.848 3.487 1.00 91.88 102 GLU A N 1
ATOM 778 C CA . GLU A 1 102 ? 3.927 10.480 4.520 1.00 91.88 102 GLU A CA 1
ATOM 779 C C . GLU A 1 102 ? 4.618 11.761 4.052 1.00 91.88 102 GLU A C 1
ATOM 781 O O . GLU A 1 102 ? 4.902 12.627 4.878 1.00 91.88 102 GLU A O 1
ATOM 786 N N . GLN A 1 103 ? 4.863 11.908 2.746 1.00 90.56 103 GLN A N 1
ATOM 787 C CA . GLN A 1 103 ? 5.526 13.088 2.193 1.00 90.56 103 GLN A CA 1
ATOM 788 C C . GLN A 1 103 ? 4.577 14.287 2.159 1.00 90.56 103 GLN A C 1
ATOM 790 O O . GLN A 1 103 ? 4.979 15.406 2.474 1.00 90.56 103 GLN A O 1
ATOM 795 N N . SER A 1 104 ? 3.317 14.060 1.777 1.00 90.50 104 SER A N 1
ATOM 796 C CA . SER A 1 104 ? 2.303 15.119 1.670 1.00 90.50 104 SER A CA 1
ATOM 797 C C . SER A 1 104 ? 1.378 15.221 2.887 1.00 90.50 104 SER A C 1
ATOM 799 O O . SER A 1 104 ? 0.751 16.259 3.096 1.00 90.50 104 SER A O 1
ATOM 801 N N . GLY A 1 105 ? 1.274 14.160 3.691 1.00 89.62 105 GLY A N 1
ATOM 802 C CA . GLY A 1 105 ? 0.298 14.033 4.774 1.00 89.62 105 GLY A CA 1
ATOM 803 C C . GLY A 1 105 ? -1.118 13.670 4.306 1.00 89.62 105 GLY A C 1
ATOM 804 O O . GLY A 1 105 ? -2.019 13.564 5.140 1.00 89.62 105 GLY A O 1
ATOM 805 N N . ASP A 1 106 ? -1.339 13.477 3.002 1.00 91.31 106 ASP A N 1
ATOM 806 C CA . ASP A 1 106 ? -2.659 13.170 2.452 1.00 91.31 106 ASP A CA 1
ATOM 807 C C . ASP A 1 106 ? -3.153 11.779 2.878 1.00 91.31 106 ASP A C 1
ATOM 809 O O . ASP A 1 106 ? -2.425 10.789 2.826 1.00 91.31 106 ASP A O 1
ATOM 813 N N . VAL A 1 107 ? -4.442 11.685 3.220 1.00 93.44 107 VAL A N 1
ATOM 814 C CA . VAL A 1 107 ? -5.119 10.421 3.552 1.00 93.44 107 VAL A CA 1
ATOM 815 C C . VAL A 1 107 ? -6.143 10.060 2.472 1.00 93.44 107 VAL A C 1
ATOM 817 O O . VAL A 1 107 ? -6.925 10.899 2.011 1.00 93.44 107 VAL A O 1
ATOM 820 N N . TRP A 1 108 ? -6.147 8.789 2.066 1.00 94.25 108 TRP A N 1
ATOM 821 C CA . TRP A 1 108 ? -7.076 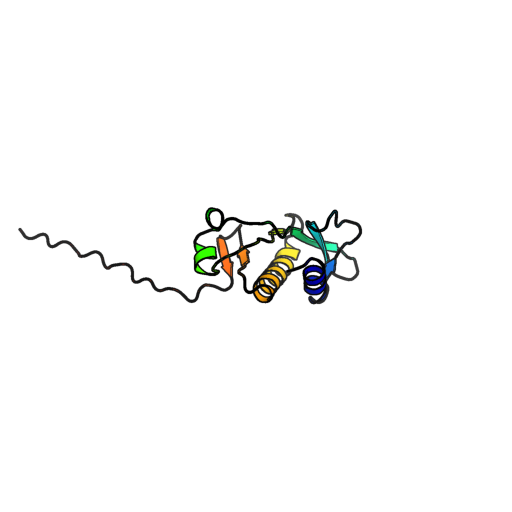8.207 1.104 1.00 94.25 108 TRP A CA 1
ATOM 822 C C . TRP A 1 108 ? -7.798 6.967 1.679 1.00 94.25 108 TRP A C 1
ATOM 824 O O . TRP A 1 108 ? -7.135 6.109 2.254 1.00 94.25 108 TRP A O 1
ATOM 834 N N . PRO A 1 109 ? -9.115 6.800 1.443 1.00 91.50 109 PRO A N 1
ATOM 835 C CA . PRO A 1 109 ? -10.004 7.765 0.800 1.00 91.50 109 PRO A CA 1
ATOM 836 C C . PRO A 1 109 ? -10.130 9.041 1.637 1.00 91.50 109 PRO A C 1
ATOM 838 O O . PRO A 1 109 ? -10.067 8.999 2.861 1.00 91.50 109 PRO A O 1
ATOM 841 N N . LYS A 1 110 ? -10.302 10.192 0.972 1.00 82.25 110 LYS A N 1
ATOM 842 C CA . LYS A 1 110 ? -10.537 11.451 1.687 1.00 82.25 110 LYS A CA 1
ATOM 843 C C . LYS A 1 110 ? -11.775 11.269 2.560 1.00 82.25 110 LYS A C 1
ATOM 845 O O . LYS A 1 110 ? -12.835 10.920 2.031 1.00 82.25 110 LYS A O 1
ATOM 850 N N . ALA A 1 111 ? -11.641 11.501 3.866 1.00 70.00 111 ALA A N 1
ATOM 851 C CA . ALA A 1 111 ? -12.772 11.459 4.780 1.00 70.00 111 ALA A CA 1
ATOM 852 C C . ALA A 1 111 ? -13.899 12.336 4.216 1.00 70.00 111 ALA A C 1
ATOM 854 O O . ALA A 1 111 ? -13.666 13.476 3.794 1.00 70.00 111 ALA A O 1
ATOM 855 N N . LYS A 1 112 ? -15.125 11.801 4.157 1.00 58.31 112 LYS A N 1
ATOM 856 C CA . LYS A 1 112 ? -16.298 12.605 3.797 1.00 58.31 112 LYS A CA 1
ATOM 857 C C . LYS A 1 112 ? -16.419 13.661 4.883 1.00 58.31 112 LYS A C 1
ATOM 859 O O . LYS A 1 112 ? -16.749 13.315 6.010 1.00 58.31 112 LYS A O 1
ATOM 864 N N . GLY A 1 113 ? -16.037 14.894 4.553 1.00 49.16 113 GLY A N 1
ATOM 865 C CA . GLY A 1 113 ? -15.725 15.928 5.530 1.00 49.16 113 GLY A CA 1
ATOM 866 C C . GLY A 1 113 ? -16.703 15.944 6.695 1.00 49.16 113 GLY A C 1
ATOM 867 O O . GLY A 1 113 ? -17.875 16.281 6.519 1.00 49.16 113 GLY A O 1
ATOM 868 N N . SER A 1 114 ? -16.203 15.634 7.890 1.00 41.97 114 SER A N 1
ATOM 869 C CA . SER A 1 114 ? -16.828 16.153 9.093 1.00 41.97 114 SER A CA 1
ATOM 870 C C . SER A 1 114 ? -16.627 17.661 9.025 1.00 41.97 114 SER A C 1
ATOM 872 O O . SER A 1 114 ? -15.574 18.197 9.369 1.00 41.97 114 SER A O 1
ATOM 874 N N . ARG A 1 115 ? -17.620 18.363 8.470 1.00 46.97 115 ARG A N 1
ATOM 875 C CA . ARG A 1 115 ? -17.816 19.786 8.727 1.00 46.97 115 ARG A CA 1
ATOM 876 C C . ARG A 1 115 ? -18.139 19.892 10.211 1.00 46.97 115 ARG A C 1
ATOM 878 O O . ARG A 1 115 ? -19.300 20.035 10.573 1.00 46.97 115 ARG A O 1
ATOM 885 N N . VAL A 1 116 ? -17.124 19.804 11.061 1.00 45.94 116 VAL A N 1
ATOM 886 C CA . VAL A 1 116 ? -17.226 20.332 12.413 1.00 45.94 116 VAL A CA 1
ATOM 887 C C . VAL A 1 116 ? -17.437 21.833 12.214 1.00 45.94 116 VAL A C 1
ATOM 889 O O . VAL A 1 116 ? -16.556 22.495 11.650 1.00 45.94 116 VAL A O 1
ATOM 892 N N . PRO A 1 117 ? -18.611 22.394 12.555 1.00 44.09 117 PRO A N 1
ATOM 893 C CA . PRO A 1 117 ? -18.771 23.834 12.543 1.00 44.09 117 PRO A CA 1
ATOM 894 C C . PRO A 1 117 ? -17.751 24.366 13.545 1.00 44.09 117 PRO A C 1
ATOM 896 O O . PRO A 1 117 ? -17.804 24.004 14.719 1.00 44.09 117 PRO A O 1
ATOM 899 N N . ARG A 1 118 ? -16.802 25.194 13.093 1.00 48.78 118 ARG A N 1
ATOM 900 C CA . ARG A 1 118 ? -16.014 26.001 14.028 1.00 48.78 118 ARG A CA 1
ATOM 901 C C . ARG A 1 118 ? -17.023 26.743 14.912 1.00 48.78 118 ARG A C 1
ATOM 903 O O . ARG A 1 118 ? -17.887 27.416 14.338 1.00 48.78 118 ARG A O 1
ATOM 910 N N . PRO A 1 119 ? -16.969 26.615 16.250 1.00 51.03 119 PRO A N 1
ATOM 911 C CA . PRO A 1 119 ? -17.772 27.457 17.118 1.00 51.03 119 PRO A CA 1
ATOM 912 C C . PRO A 1 119 ? -17.500 28.903 16.718 1.00 51.03 119 PRO A C 1
ATOM 914 O O . PRO A 1 119 ? -16.349 29.335 16.658 1.00 51.03 119 PRO A O 1
ATOM 917 N N . ARG A 1 120 ? -18.556 29.615 16.324 1.00 49.56 120 ARG A N 1
ATOM 918 C CA . ARG A 1 120 ? -18.480 31.040 16.027 1.00 49.56 120 ARG A CA 1
ATOM 919 C C . ARG A 1 120 ? -18.048 31.697 17.329 1.00 49.56 120 ARG A C 1
ATOM 921 O O . ARG A 1 120 ? -18.826 31.669 18.277 1.00 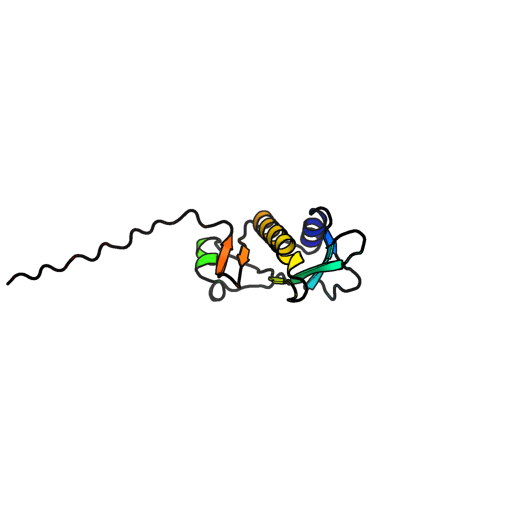49.56 120 ARG A O 1
ATOM 928 N N . GLU A 1 121 ? -16.822 32.215 17.381 1.00 53.53 121 GLU A N 1
ATOM 929 C CA . GLU A 1 121 ? -16.382 33.053 18.494 1.00 53.53 121 GLU A CA 1
ATOM 930 C C . GLU A 1 121 ? -17.468 34.104 18.729 1.00 53.53 121 GLU A C 1
ATOM 932 O O . GLU A 1 121 ? -17.805 34.893 17.837 1.00 53.53 121 GLU A O 1
ATOM 937 N N . GLU A 1 122 ? -18.089 34.040 19.905 1.00 50.88 122 GLU A N 1
ATOM 938 C CA . GLU A 1 122 ? -18.985 35.076 20.379 1.00 50.88 122 GLU A CA 1
ATOM 939 C C . GLU A 1 122 ? -18.165 36.359 20.432 1.00 50.88 122 GLU A C 1
ATOM 941 O O . GLU A 1 122 ? -17.278 36.521 21.270 1.00 50.88 122 GLU A O 1
ATOM 946 N N . ALA A 1 123 ? -18.435 37.262 19.488 1.00 54.31 123 ALA A N 1
ATOM 947 C CA . ALA A 1 123 ? -17.926 38.616 19.526 1.00 54.31 123 ALA A CA 1
ATOM 948 C C . ALA A 1 123 ? -18.379 39.231 20.852 1.00 54.31 123 ALA A C 1
ATOM 950 O O . ALA A 1 123 ? -19.546 39.596 21.024 1.00 54.31 123 ALA A O 1
ATOM 951 N N . GLY A 1 124 ? -17.448 39.276 21.804 1.00 46.47 124 GLY A N 1
ATOM 952 C CA . GLY A 1 124 ? -17.656 39.845 23.117 1.00 46.47 124 GLY A CA 1
ATOM 953 C C . GLY A 1 124 ? -18.229 41.246 22.976 1.00 46.47 124 GLY A C 1
ATOM 954 O O . GLY A 1 124 ? -17.596 42.148 22.425 1.00 46.47 124 GLY A O 1
ATOM 955 N N . ARG A 1 125 ? -19.446 41.420 23.493 1.00 52.12 125 ARG A N 1
ATOM 956 C CA . ARG A 1 125 ? -20.010 42.728 23.814 1.00 52.12 125 ARG A CA 1
ATOM 957 C C . ARG A 1 125 ? -18.990 43.493 24.652 1.00 52.12 125 ARG A C 1
ATOM 959 O O . ARG A 1 125 ? -18.753 43.152 25.807 1.00 52.12 125 ARG A O 1
ATOM 966 N N . ARG A 1 126 ? -18.437 44.560 24.088 1.00 43.38 126 ARG A N 1
ATOM 967 C CA . ARG A 1 126 ? -17.869 45.661 24.861 1.00 43.38 126 ARG A CA 1
ATOM 968 C C . ARG A 1 126 ? -18.785 46.863 24.705 1.00 43.38 126 ARG A C 1
ATOM 970 O O . ARG A 1 126 ? -18.739 47.579 23.714 1.00 43.38 126 ARG A O 1
ATOM 977 N N . SER A 1 127 ? -19.672 46.997 25.681 1.00 49.38 127 SER A N 1
ATOM 978 C CA . SER A 1 127 ? -20.340 48.238 26.050 1.00 49.38 127 SER A CA 1
ATOM 979 C C . SER A 1 127 ? -19.425 49.027 26.987 1.00 49.38 127 SER A C 1
ATOM 981 O O . SER A 1 127 ? -18.974 48.445 27.976 1.00 49.38 127 SER A O 1
ATOM 983 N N . TRP A 1 128 ? -19.158 50.283 26.625 1.00 54.03 128 TRP A N 1
ATOM 984 C CA . TRP A 1 128 ? -19.158 51.542 27.396 1.00 54.03 128 TRP A CA 1
ATOM 985 C C . TRP A 1 128 ? -18.155 52.509 26.769 1.00 54.03 128 TRP A C 1
ATOM 987 O O . TRP A 1 128 ? -16.955 52.160 26.708 1.00 54.03 128 TRP A O 1
#

Sequence (128 aa):
MGFDELLALVRSRSGLDIDVEHTRDSDSLMVVRGARRGYCFTIDGPFEVELEDVPEQVTASVIGAQAVYQVLVEGSEETSIPHAVKFARKLATFTAGVMRDEQSGDVWPKAKGSRVPRPREEAGRRSW

Organism: NCBI:txid656366